Protein AF-A0AB38BA51-F1 (afdb_monomer_lite)

Secondary structure (DSSP, 8-state):
-------------EEEEEEEEETTEEEEEEEE----SSS----------EE-S--HHHHS--HHHHHHHHH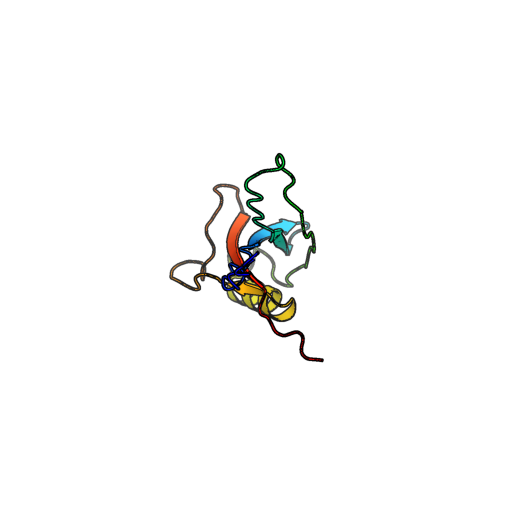HTTEEES---TTTTS-EE-SSTTEEEEEEEE------

Sequence (108 aa):
MTETDQNTPAARAVYRAQAFVRHGRWHLEVASLDREPDTGDTEALLVTLWPVGETPEGSGFPADSLRAQLLDNGFALADPGQGTGGWTPTGDRDRYTTACYQTDETTA

Radius of gyration: 16.42 Å; chains: 1; bounding box: 41×33×54 Å

Structure (mmCIF, N/CA/C/O backbone):
data_AF-A0AB38BA51-F1
#
_entry.id   AF-A0AB38BA51-F1
#
loop_
_atom_site.group_PDB
_atom_site.id
_atom_site.type_symbol
_atom_site.label_atom_id
_atom_site.label_alt_id
_atom_site.label_comp_id
_atom_site.label_asym_id
_atom_site.label_entity_id
_atom_site.label_seq_id
_atom_site.pdbx_PDB_ins_code
_atom_site.Cartn_x
_atom_site.Cartn_y
_atom_site.Cartn_z
_atom_site.occupancy
_atom_site.B_iso_or_equiv
_atom_site.auth_seq_id
_atom_site.auth_comp_id
_atom_site.auth_asym_id
_atom_site.auth_atom_id
_atom_site.pdbx_PDB_model_num
ATOM 1 N N . MET A 1 1 ? 28.689 -1.606 -39.639 1.00 43.16 1 MET A N 1
ATOM 2 C CA . MET A 1 1 ? 27.371 -1.938 -39.070 1.00 43.16 1 MET A CA 1
ATOM 3 C C . MET A 1 1 ? 27.569 -3.119 -38.155 1.00 43.16 1 MET A C 1
ATOM 5 O O . MET A 1 1 ? 27.813 -4.217 -38.632 1.00 43.16 1 MET A O 1
ATOM 9 N N . THR A 1 2 ? 27.542 -2.851 -36.861 1.00 39.28 2 THR A N 1
ATOM 10 C CA . THR A 1 2 ? 27.461 -3.858 -35.806 1.00 39.28 2 THR A CA 1
ATOM 11 C C . THR A 1 2 ? 26.666 -3.183 -34.701 1.00 39.28 2 THR A C 1
ATOM 13 O O . THR A 1 2 ? 27.223 -2.656 -33.744 1.00 39.28 2 THR A O 1
ATOM 16 N N . GLU A 1 3 ? 25.350 -3.103 -34.913 1.00 40.72 3 GLU A N 1
ATOM 17 C CA . GLU A 1 3 ? 24.395 -2.893 -33.829 1.00 40.72 3 GLU A CA 1
ATOM 18 C C . GLU A 1 3 ? 24.526 -4.119 -32.930 1.00 40.72 3 GLU A C 1
ATOM 20 O O . GLU A 1 3 ? 24.091 -5.221 -33.255 1.00 40.72 3 GLU A O 1
ATOM 25 N N . THR A 1 4 ? 25.294 -3.949 -31.861 1.00 46.44 4 THR A N 1
ATOM 26 C CA . THR A 1 4 ? 25.317 -4.905 -30.766 1.00 46.44 4 THR A CA 1
ATOM 27 C C . THR A 1 4 ? 24.168 -4.474 -29.882 1.00 46.44 4 THR A C 1
ATOM 29 O O . THR A 1 4 ? 24.346 -3.600 -29.037 1.00 46.44 4 THR A O 1
ATOM 32 N N . ASP A 1 5 ? 22.984 -5.021 -30.152 1.00 44.78 5 ASP A N 1
ATOM 33 C CA . ASP A 1 5 ? 21.834 -4.910 -29.263 1.00 44.78 5 ASP A CA 1
ATOM 34 C C . ASP A 1 5 ? 22.236 -5.611 -27.962 1.00 44.78 5 ASP A C 1
ATOM 36 O O . ASP A 1 5 ? 22.206 -6.839 -27.823 1.00 44.78 5 ASP A O 1
ATOM 40 N N . GLN A 1 6 ? 22.808 -4.828 -27.048 1.00 43.88 6 GLN A N 1
ATOM 41 C CA . GLN A 1 6 ? 23.068 -5.279 -25.701 1.00 43.88 6 GLN A CA 1
ATOM 42 C C . GLN A 1 6 ? 21.698 -5.453 -25.071 1.00 43.88 6 GLN A C 1
ATOM 44 O O . GLN A 1 6 ? 21.104 -4.489 -24.592 1.00 43.88 6 GLN A O 1
ATOM 49 N N . ASN A 1 7 ? 21.220 -6.698 -25.095 1.00 42.41 7 ASN A N 1
ATOM 50 C CA . ASN A 1 7 ? 20.096 -7.177 -24.310 1.00 42.41 7 ASN A CA 1
ATOM 51 C C . ASN A 1 7 ? 20.472 -7.041 -22.826 1.00 42.41 7 ASN A C 1
ATOM 53 O O . ASN A 1 7 ? 20.877 -7.989 -22.150 1.00 42.41 7 ASN A O 1
ATOM 57 N N . THR A 1 8 ? 20.460 -5.795 -22.367 1.00 39.62 8 THR A N 1
ATOM 58 C CA . THR A 1 8 ? 20.568 -5.409 -20.974 1.00 39.62 8 THR A CA 1
ATOM 59 C C . THR A 1 8 ? 19.334 -6.022 -20.331 1.00 39.62 8 THR A C 1
ATOM 61 O O . THR A 1 8 ? 18.243 -5.798 -20.860 1.00 39.62 8 THR A O 1
ATOM 64 N N . PRO A 1 9 ? 19.453 -6.830 -19.261 1.00 43.88 9 PRO A N 1
ATOM 65 C CA . PRO A 1 9 ? 18.270 -7.317 -18.566 1.00 43.88 9 PRO A CA 1
ATOM 66 C C . PRO A 1 9 ? 17.412 -6.095 -18.263 1.00 43.88 9 PRO A C 1
ATOM 68 O O . PRO A 1 9 ? 17.911 -5.171 -17.618 1.00 43.88 9 PRO A O 1
ATOM 71 N N . ALA A 1 10 ? 16.194 -6.056 -18.820 1.00 45.53 10 ALA A N 1
ATOM 72 C CA . ALA A 1 10 ? 15.280 -4.939 -18.645 1.00 45.53 10 ALA A CA 1
ATOM 73 C C . ALA A 1 10 ? 15.276 -4.613 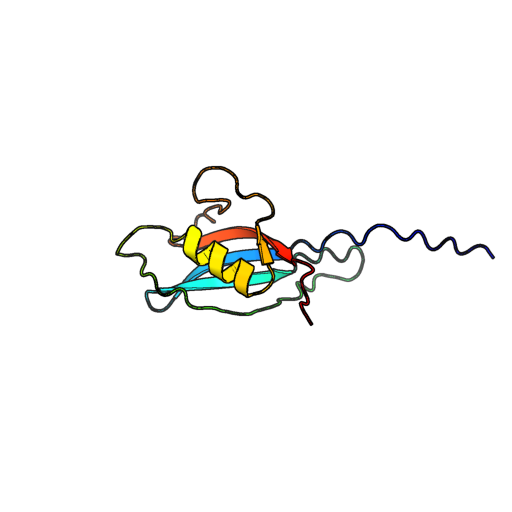-17.155 1.00 45.53 10 ALA A C 1
ATOM 75 O O . ALA A 1 10 ? 14.953 -5.481 -16.337 1.00 45.53 10 ALA A O 1
ATOM 76 N N . ALA A 1 11 ? 15.782 -3.428 -16.797 1.00 52.44 11 ALA A N 1
ATOM 77 C CA . ALA A 1 11 ? 15.855 -3.016 -15.410 1.00 52.44 11 ALA A CA 1
ATOM 78 C C . ALA A 1 11 ? 14.440 -3.172 -14.867 1.00 52.44 11 ALA A C 1
ATOM 80 O O . ALA A 1 11 ? 13.519 -2.557 -15.398 1.00 52.44 11 ALA A O 1
ATOM 81 N N . ARG A 1 12 ? 14.257 -4.095 -13.916 1.00 58.16 12 ARG A N 1
ATOM 82 C CA . ARG A 1 12 ? 12.940 -4.444 -13.385 1.00 58.16 12 ARG A CA 1
ATOM 83 C C . ARG A 1 12 ? 12.264 -3.130 -13.012 1.00 58.16 12 ARG A C 1
ATOM 85 O O . ARG A 1 12 ? 12.788 -2.433 -12.142 1.00 58.16 12 ARG A O 1
ATOM 92 N N . ALA A 1 13 ? 11.195 -2.766 -13.724 1.00 60.94 13 ALA A N 1
ATOM 93 C CA . ALA A 1 13 ? 10.536 -1.489 -13.508 1.00 60.94 13 ALA A CA 1
ATOM 94 C C . ALA A 1 13 ? 10.161 -1.414 -12.027 1.00 60.94 13 ALA A C 1
ATOM 96 O O . ALA A 1 13 ? 9.540 -2.332 -11.477 1.00 60.94 13 ALA A O 1
ATOM 97 N N . VAL A 1 14 ? 10.663 -0.382 -11.352 1.00 74.19 14 VAL A N 1
ATOM 98 C CA . VAL A 1 14 ? 10.398 -0.197 -9.931 1.00 74.19 14 VAL A CA 1
ATOM 99 C C . VAL A 1 14 ? 9.073 0.536 -9.845 1.00 74.19 14 VAL A C 1
ATOM 101 O O . VAL A 1 14 ? 8.892 1.574 -10.468 1.00 74.19 14 VAL A O 1
ATOM 104 N N . TYR A 1 15 ? 8.143 0.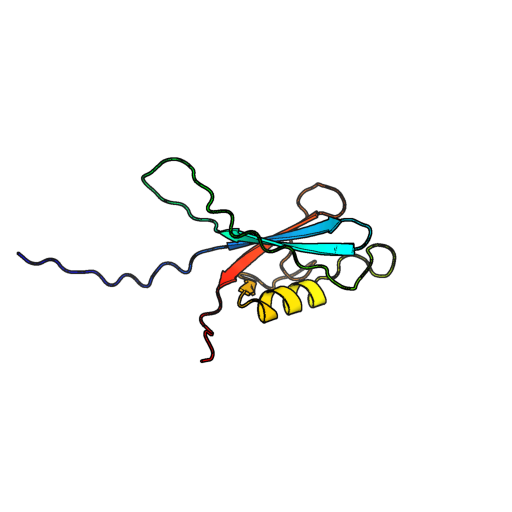002 -9.072 1.00 82.31 15 TYR A N 1
ATOM 105 C CA . TYR A 1 15 ? 6.861 0.624 -8.791 1.00 82.31 15 TYR A CA 1
ATOM 106 C C . TYR A 1 15 ? 6.845 1.087 -7.337 1.00 82.31 15 TYR A C 1
ATOM 108 O O . TYR A 1 15 ? 7.537 0.545 -6.468 1.00 82.31 15 TYR A O 1
ATOM 116 N N . ARG A 1 16 ? 6.024 2.087 -7.041 1.00 86.50 16 ARG A N 1
ATOM 117 C CA . ARG A 1 16 ? 5.713 2.509 -5.680 1.00 86.50 16 ARG A CA 1
ATOM 118 C C . ARG A 1 16 ? 4.298 2.084 -5.347 1.00 86.50 16 ARG A C 1
ATOM 120 O O . ARG A 1 16 ? 3.354 2.533 -5.983 1.00 86.50 16 ARG A O 1
ATOM 127 N N . ALA A 1 17 ? 4.164 1.284 -4.300 1.00 88.94 17 ALA A N 1
ATOM 128 C CA . ALA A 1 17 ? 2.885 1.025 -3.671 1.00 88.94 17 ALA A CA 1
ATOM 129 C C . ALA A 1 17 ? 2.653 2.035 -2.537 1.00 88.94 17 ALA A C 1
ATOM 131 O O . ALA A 1 17 ? 3.571 2.384 -1.784 1.00 88.94 17 ALA A O 1
ATOM 132 N N . GLN A 1 18 ? 1.424 2.520 -2.416 1.00 90.50 18 GLN A N 1
ATOM 133 C CA . GLN A 1 18 ? 0.967 3.430 -1.377 1.00 90.50 18 GLN A CA 1
ATOM 134 C C . GLN A 1 18 ? -0.284 2.851 -0.722 1.00 90.50 18 GLN A C 1
ATOM 136 O O . GLN A 1 18 ? -1.242 2.488 -1.398 1.00 90.50 18 GLN A O 1
ATOM 141 N N . ALA A 1 19 ? -0.280 2.801 0.603 1.00 90.50 19 ALA A N 1
ATOM 142 C CA . ALA A 1 19 ? -1.410 2.394 1.413 1.00 90.50 19 ALA A CA 1
ATOM 143 C C . ALA A 1 19 ? -1.961 3.605 2.160 1.00 90.50 19 ALA A C 1
ATOM 145 O O . ALA A 1 19 ? -1.198 4.343 2.786 1.00 90.50 19 ALA A O 1
ATOM 146 N N . PHE A 1 20 ? -3.273 3.821 2.098 1.00 89.56 20 PHE A N 1
ATOM 147 C CA . PHE A 1 20 ? -3.915 4.958 2.755 1.00 89.56 20 PHE A CA 1
ATOM 148 C C . PHE A 1 20 ? -5.353 4.668 3.174 1.00 89.56 20 PHE A C 1
ATOM 150 O O . PHE A 1 20 ? -6.022 3.824 2.586 1.00 89.56 20 PHE A O 1
ATOM 157 N N . VAL A 1 21 ? -5.862 5.394 4.168 1.00 87.81 21 VAL A N 1
ATOM 158 C CA . VAL A 1 21 ? -7.271 5.279 4.570 1.00 87.81 21 VAL A CA 1
ATOM 159 C C . VAL A 1 21 ? -8.156 6.193 3.723 1.00 87.81 21 VAL A C 1
ATOM 161 O O . VAL A 1 21 ? -7.934 7.399 3.621 1.00 87.81 21 VAL A O 1
ATOM 164 N N . ARG A 1 22 ? -9.223 5.625 3.158 1.00 84.81 22 ARG A N 1
ATOM 165 C CA . ARG A 1 22 ? -10.293 6.352 2.463 1.00 84.81 22 ARG A CA 1
ATOM 166 C C . ARG A 1 22 ? -11.633 5.722 2.832 1.00 84.81 22 ARG A C 1
ATOM 168 O O . ARG A 1 22 ? -11.754 4.504 2.873 1.00 84.81 22 ARG A O 1
ATOM 175 N N . HIS A 1 23 ? -12.644 6.538 3.133 1.00 85.00 23 HIS A N 1
ATOM 176 C CA . HIS A 1 23 ? -13.975 6.055 3.547 1.00 85.00 23 HIS A CA 1
ATOM 177 C C . HIS A 1 23 ? -13.940 5.024 4.701 1.00 85.00 23 HIS A C 1
ATOM 179 O O . HIS A 1 23 ? -14.719 4.075 4.717 1.00 85.00 23 HIS A O 1
ATOM 185 N N . GLY A 1 24 ? -13.012 5.189 5.654 1.00 84.88 24 GLY A N 1
ATOM 186 C CA . GLY A 1 24 ? -12.866 4.295 6.811 1.00 84.88 24 GLY A CA 1
ATOM 187 C C . GLY A 1 24 ? -12.228 2.934 6.511 1.00 84.88 24 GLY A C 1
ATOM 188 O O . GLY A 1 24 ? -12.254 2.057 7.369 1.00 84.88 24 GLY A O 1
ATOM 189 N N . ARG A 1 25 ? -11.657 2.741 5.316 1.00 85.94 25 ARG A N 1
ATOM 190 C CA . ARG A 1 25 ? -10.996 1.494 4.905 1.00 85.94 25 ARG A CA 1
ATOM 191 C C . ARG A 1 25 ? -9.609 1.763 4.353 1.00 85.94 25 ARG A C 1
ATOM 193 O O . ARG A 1 25 ? -9.381 2.798 3.720 1.00 85.94 25 ARG A O 1
ATOM 200 N N . TRP A 1 26 ? -8.705 0.816 4.552 1.00 88.25 26 TRP A N 1
ATOM 201 C CA . TRP A 1 26 ? -7.405 0.840 3.893 1.00 88.25 26 TRP A CA 1
ATOM 202 C C . TRP A 1 26 ? -7.565 0.649 2.387 1.00 88.25 26 TRP A C 1
ATOM 204 O O . TRP A 1 26 ? -8.407 -0.118 1.935 1.00 88.25 26 TRP A O 1
ATOM 214 N N . HIS A 1 27 ? -6.792 1.392 1.613 1.00 89.69 27 HIS A N 1
ATOM 215 C CA . HIS A 1 27 ? -6.740 1.330 0.162 1.00 89.69 27 HIS A CA 1
ATOM 216 C C . HIS A 1 27 ? -5.294 1.180 -0.273 1.00 89.69 27 HIS A C 1
ATOM 218 O O . HIS A 1 27 ? -4.400 1.733 0.368 1.00 89.69 27 HIS A O 1
ATOM 224 N N . LEU A 1 28 ? -5.096 0.459 -1.368 1.00 88.56 28 LEU A N 1
ATOM 225 C CA . LEU A 1 28 ? -3.815 0.283 -2.029 1.00 88.56 28 LEU A CA 1
ATOM 226 C C . LEU A 1 28 ? -3.837 0.988 -3.386 1.00 88.56 28 LEU A C 1
ATOM 228 O O . LEU A 1 28 ? -4.795 0.832 -4.137 1.00 88.56 28 LEU A O 1
ATOM 232 N N . GLU A 1 29 ? -2.774 1.725 -3.682 1.00 88.81 29 GLU A N 1
ATOM 233 C CA . GLU A 1 29 ? -2.482 2.340 -4.977 1.00 88.81 29 GLU A CA 1
ATOM 234 C C . GLU A 1 29 ? -1.071 1.940 -5.406 1.00 88.81 29 GLU A C 1
ATOM 236 O O . GLU A 1 29 ? -0.174 1.880 -4.566 1.00 88.81 29 GLU A O 1
ATOM 241 N N . VAL A 1 30 ? -0.860 1.670 -6.693 1.00 86.75 30 VAL A N 1
ATOM 242 C CA . VAL A 1 30 ? 0.462 1.377 -7.263 1.00 86.75 30 VAL A CA 1
ATOM 243 C C . VAL A 1 30 ? 0.738 2.362 -8.395 1.00 86.75 30 VAL A C 1
ATOM 245 O O . VAL A 1 30 ? -0.138 2.630 -9.209 1.00 86.75 30 VAL A O 1
ATOM 248 N N . ALA A 1 31 ? 1.944 2.920 -8.442 1.00 81.94 31 ALA A N 1
ATOM 249 C CA . ALA A 1 31 ? 2.392 3.838 -9.486 1.00 81.94 31 ALA A CA 1
ATOM 250 C C . ALA A 1 31 ? 3.751 3.387 -10.040 1.00 81.94 31 ALA A C 1
ATOM 252 O O . ALA A 1 31 ? 4.588 2.902 -9.276 1.00 81.94 31 ALA A O 1
ATOM 253 N N . SER A 1 32 ? 3.986 3.540 -11.349 1.00 76.12 32 SER A N 1
ATOM 254 C CA . SER A 1 32 ? 5.320 3.307 -11.924 1.00 76.12 32 SER A CA 1
ATOM 255 C C . SER A 1 32 ? 6.285 4.375 -11.415 1.00 76.12 32 SER A C 1
ATOM 257 O O . SER A 1 32 ? 5.948 5.558 -11.409 1.00 76.12 32 SER A O 1
ATOM 259 N N . LEU A 1 33 ? 7.486 3.975 -10.996 1.00 70.81 33 LEU A N 1
ATOM 260 C CA . LEU A 1 33 ? 8.619 4.886 -10.837 1.00 70.81 33 LEU A CA 1
ATOM 261 C C . LEU A 1 33 ? 9.431 4.858 -12.134 1.00 70.81 33 LEU A C 1
ATOM 263 O O . LEU A 1 33 ? 10.616 4.517 -12.129 1.00 70.81 33 LEU A O 1
ATOM 267 N N . ASP A 1 34 ? 8.784 5.180 -13.253 1.00 61.19 34 ASP A N 1
ATOM 268 C CA . ASP A 1 34 ? 9.483 5.402 -14.511 1.00 61.19 34 ASP A CA 1
ATOM 269 C C . ASP A 1 34 ? 10.385 6.624 -14.338 1.00 61.19 34 ASP A C 1
ATOM 271 O O . ASP A 1 34 ? 9.948 7.773 -14.328 1.00 61.19 34 ASP A O 1
ATOM 275 N N . ARG A 1 35 ? 11.678 6.373 -14.136 1.00 49.62 35 ARG A N 1
ATOM 276 C CA . ARG A 1 35 ? 12.702 7.354 -14.475 1.00 49.62 35 ARG A CA 1
ATOM 277 C C . ARG A 1 35 ? 12.960 7.194 -15.965 1.00 49.62 35 ARG A C 1
ATOM 279 O O . ARG A 1 35 ? 13.907 6.505 -16.333 1.00 49.62 35 ARG A O 1
ATOM 286 N N . GLU A 1 36 ? 12.145 7.815 -16.810 1.00 43.19 36 GLU A N 1
ATOM 2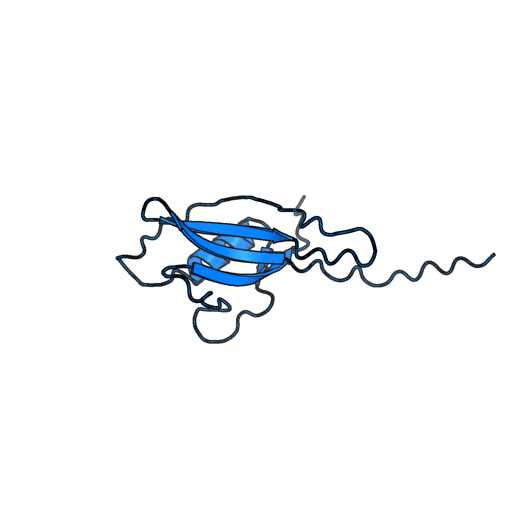87 C CA . GLU A 1 36 ? 12.593 8.101 -18.173 1.00 43.19 36 GLU A CA 1
ATOM 288 C C . GLU A 1 36 ? 13.796 9.058 -18.075 1.00 43.19 36 GLU A C 1
ATOM 290 O O . GLU A 1 36 ? 13.674 10.119 -17.458 1.00 43.19 36 GLU A O 1
ATOM 295 N N . PRO A 1 37 ? 14.981 8.711 -18.613 1.00 44.09 37 PRO A N 1
ATOM 296 C CA . PRO A 1 37 ? 16.141 9.583 -18.495 1.00 44.09 37 PRO A CA 1
ATOM 297 C C . PRO A 1 37 ? 16.169 10.770 -19.473 1.00 44.09 37 PRO A C 1
ATOM 299 O O . PRO A 1 37 ? 17.037 11.614 -19.297 1.00 44.09 37 PRO A O 1
ATOM 302 N N . ASP A 1 38 ? 15.264 10.908 -20.453 1.00 43.75 38 ASP A N 1
ATOM 303 C CA . ASP A 1 38 ? 15.460 11.935 -21.500 1.00 43.75 38 ASP A CA 1
ATOM 304 C C . ASP A 1 38 ? 14.203 12.603 -22.092 1.00 43.75 38 ASP A C 1
ATOM 306 O O . ASP A 1 38 ? 14.301 13.395 -23.031 1.00 43.75 38 ASP A O 1
ATOM 310 N N . THR A 1 39 ? 13.021 12.398 -21.516 1.00 42.09 39 THR A N 1
ATOM 311 C CA . THR A 1 39 ? 11.812 13.135 -21.913 1.00 42.09 39 THR A CA 1
ATOM 312 C C . THR A 1 39 ? 11.036 13.529 -20.667 1.00 42.09 39 THR A C 1
ATOM 314 O O . THR A 1 39 ? 10.729 12.689 -19.836 1.00 42.09 39 THR A O 1
ATOM 317 N N . GLY A 1 40 ? 10.821 14.835 -20.487 1.00 40.50 40 GLY A N 1
ATOM 318 C CA . GLY A 1 40 ? 10.375 15.435 -19.229 1.00 40.50 40 GLY A CA 1
ATOM 319 C C . GLY A 1 40 ? 9.208 14.721 -18.538 1.00 40.50 40 GLY A C 1
ATOM 320 O O . GLY A 1 40 ? 8.218 14.378 -19.179 1.00 40.50 40 GLY A O 1
ATOM 321 N N . ASP A 1 41 ? 9.374 14.560 -17.220 1.00 45.31 41 ASP A N 1
ATOM 322 C CA . ASP A 1 41 ? 8.391 14.229 -16.184 1.00 45.31 41 ASP A CA 1
ATOM 323 C C . ASP A 1 41 ? 7.002 13.834 -16.692 1.00 45.31 41 ASP A C 1
ATOM 325 O O . ASP A 1 41 ? 6.081 14.650 -16.760 1.00 45.31 41 ASP A O 1
ATOM 329 N N . THR A 1 42 ? 6.823 12.549 -16.984 1.00 44.09 42 THR A N 1
ATOM 330 C CA . THR A 1 42 ? 5.488 11.961 -16.966 1.00 44.09 42 THR A CA 1
ATOM 331 C C . THR A 1 42 ? 5.537 10.725 -16.088 1.00 44.09 42 THR A C 1
ATOM 333 O O . THR A 1 42 ? 5.823 9.627 -16.550 1.00 44.09 42 THR A O 1
ATOM 336 N N . GLU A 1 43 ? 5.267 10.906 -14.792 1.00 46.88 43 GLU A N 1
ATOM 337 C CA . GLU A 1 43 ? 4.888 9.798 -13.918 1.00 46.88 43 GLU A CA 1
ATOM 338 C C . GLU A 1 43 ? 3.700 9.086 -14.585 1.00 46.88 43 GLU A C 1
ATOM 340 O O . GLU A 1 43 ? 2.567 9.575 -14.560 1.00 46.88 43 GLU A O 1
ATOM 345 N N . ALA A 1 44 ? 3.955 7.959 -15.254 1.00 52.62 44 ALA A N 1
ATOM 346 C CA . ALA A 1 44 ? 2.907 7.126 -15.821 1.00 52.62 44 ALA A CA 1
ATOM 347 C C . ALA A 1 44 ? 2.167 6.459 -14.655 1.00 52.62 44 ALA A C 1
ATOM 349 O O . ALA A 1 44 ? 2.513 5.381 -14.163 1.00 52.62 44 ALA A O 1
ATOM 350 N N . LEU A 1 45 ? 1.175 7.180 -14.145 1.00 53.41 45 LEU A N 1
ATOM 351 C CA . LEU A 1 45 ? 0.375 6.803 -12.997 1.00 53.41 45 LEU A CA 1
ATOM 352 C C . LEU A 1 45 ? -0.499 5.589 -13.361 1.00 53.41 45 LEU A C 1
ATOM 354 O O . LEU A 1 45 ? -1.559 5.726 -13.970 1.00 53.41 45 LEU A O 1
ATOM 358 N N . LEU A 1 46 ? -0.060 4.388 -12.984 1.00 62.12 46 LEU A N 1
ATOM 359 C CA . LEU A 1 46 ? -0.778 3.129 -13.210 1.00 62.12 46 LEU A CA 1
ATOM 360 C C . LEU A 1 46 ? -1.878 2.931 -12.142 1.00 62.12 46 LEU A C 1
ATOM 362 O O . LEU A 1 46 ? -1.860 1.963 -11.393 1.00 62.12 46 LEU A O 1
ATOM 366 N N . VAL A 1 47 ? -2.813 3.883 -12.003 1.00 63.59 47 VAL A N 1
ATOM 367 C CA . VAL A 1 47 ? -3.772 3.882 -10.877 1.00 63.59 47 VAL A CA 1
ATOM 368 C C . VAL A 1 47 ? -4.686 2.670 -10.933 1.00 63.59 47 VAL A C 1
ATOM 370 O O . VAL A 1 47 ? -5.606 2.607 -11.747 1.00 63.59 47 VAL A O 1
ATOM 373 N N . THR A 1 48 ? -4.531 1.778 -9.963 1.00 66.31 48 THR A N 1
ATOM 374 C CA . THR A 1 48 ? -5.629 0.916 -9.535 1.00 66.31 48 THR A CA 1
ATOM 375 C C . THR A 1 48 ? -5.780 1.042 -8.026 1.00 66.31 48 THR A C 1
ATOM 377 O O . THR A 1 48 ? -4.805 0.959 -7.285 1.00 66.31 48 THR A O 1
ATOM 380 N N . LEU A 1 49 ? -7.004 1.344 -7.590 1.00 71.75 49 LEU A N 1
ATOM 381 C CA . LEU A 1 49 ? -7.358 1.590 -6.195 1.00 71.75 49 LEU A CA 1
ATOM 382 C C . LEU A 1 49 ? -8.163 0.413 -5.660 1.00 71.75 49 LEU A C 1
ATOM 384 O O . LEU A 1 49 ? -9.338 0.268 -6.005 1.00 71.75 49 LEU A O 1
ATOM 388 N N . TRP A 1 50 ? -7.560 -0.389 -4.786 1.00 76.69 50 TRP A N 1
ATOM 389 C CA . TRP A 1 50 ? -8.224 -1.558 -4.206 1.00 76.69 50 TRP A CA 1
ATOM 390 C C . TRP A 1 50 ? -8.534 -1.342 -2.726 1.00 76.69 50 TRP A C 1
ATOM 392 O O . TRP A 1 50 ? -7.621 -1.013 -1.963 1.00 76.69 50 TRP A O 1
ATOM 402 N N . PRO A 1 51 ? -9.794 -1.516 -2.291 1.00 77.75 51 PRO A N 1
ATOM 403 C CA . PRO A 1 51 ? -10.131 -1.479 -0.879 1.00 77.75 51 PRO A CA 1
ATOM 404 C C . PRO A 1 51 ? -9.676 -2.771 -0.192 1.00 77.75 51 PRO A C 1
ATOM 406 O O . PRO A 1 51 ? -10.017 -3.871 -0.619 1.00 77.75 51 PRO A O 1
ATOM 409 N N . VAL A 1 52 ? -8.987 -2.631 0.931 1.00 77.88 52 VAL A N 1
ATOM 410 C CA . VAL A 1 52 ? -8.718 -3.717 1.872 1.00 77.88 52 VAL A CA 1
ATOM 411 C C . VAL A 1 52 ? -9.879 -3.779 2.866 1.00 77.88 52 VAL A C 1
ATOM 413 O O . VAL A 1 52 ? -10.408 -2.750 3.295 1.00 77.88 52 VAL A O 1
ATOM 416 N N . GLY A 1 53 ? -10.314 -4.989 3.222 1.00 72.25 53 GLY A N 1
ATOM 417 C CA . GLY A 1 53 ? -11.463 -5.200 4.111 1.00 72.25 53 GLY A CA 1
ATOM 418 C C . GLY A 1 53 ? -11.266 -4.699 5.549 1.00 72.25 53 GLY A C 1
ATOM 419 O O . GLY A 1 53 ? -12.242 -4.561 6.283 1.00 72.25 53 GLY A O 1
ATOM 420 N N . GLU A 1 54 ? -10.029 -4.409 5.949 1.00 78.25 54 GLU A N 1
ATOM 421 C CA . GLU A 1 54 ? -9.677 -3.983 7.302 1.00 78.25 54 GLU A CA 1
ATOM 422 C C . GLU A 1 54 ? -9.889 -2.484 7.544 1.00 78.25 54 GLU A C 1
ATOM 424 O O . GLU A 1 54 ? -9.627 -1.623 6.697 1.00 78.25 54 GLU A O 1
ATOM 429 N N . THR A 1 55 ? -10.329 -2.174 8.763 1.00 76.69 55 THR A N 1
ATOM 430 C CA . THR A 1 55 ? -10.531 -0.809 9.256 1.00 76.69 55 THR A CA 1
ATOM 431 C C . THR A 1 55 ? -9.369 -0.380 10.155 1.00 76.69 55 THR A C 1
ATOM 433 O O . THR A 1 55 ? -8.919 -1.183 10.977 1.00 76.69 55 THR A O 1
ATOM 436 N N . PRO A 1 56 ? -8.936 0.890 10.104 1.00 70.62 56 PRO A N 1
ATOM 437 C CA . PRO A 1 56 ? -7.834 1.390 10.932 1.00 70.62 56 PRO A CA 1
ATOM 438 C C . PRO A 1 56 ? -8.114 1.333 12.447 1.00 70.62 56 PRO A C 1
ATOM 440 O O . PRO A 1 56 ? -7.176 1.315 13.236 1.00 70.62 56 PRO A O 1
ATOM 443 N N . GLU A 1 57 ? -9.382 1.259 12.868 1.00 69.56 57 GLU A N 1
ATOM 444 C CA . GLU A 1 57 ? -9.786 1.249 14.284 1.00 69.56 57 GLU A CA 1
ATOM 445 C C . GLU A 1 57 ? -9.560 -0.098 15.003 1.00 69.56 57 GLU A C 1
ATOM 447 O O . GLU A 1 57 ? -9.608 -0.145 16.229 1.00 69.56 57 GLU A O 1
ATOM 452 N N . GLY A 1 58 ? -9.316 -1.194 14.271 1.00 58.66 58 GLY A N 1
ATOM 453 C CA . GLY A 1 58 ? -9.335 -2.550 14.837 1.00 58.66 58 GLY A CA 1
ATOM 454 C C . GLY A 1 58 ? -7.974 -3.187 15.137 1.00 58.66 58 GLY A C 1
ATOM 455 O O . GLY A 1 58 ? -7.894 -4.046 16.015 1.00 58.66 58 GLY A O 1
ATOM 456 N N . SER A 1 59 ? -6.910 -2.851 14.395 1.00 62.19 59 SER A N 1
ATOM 457 C CA . SER A 1 59 ? -5.669 -3.664 14.414 1.00 62.19 59 SER A CA 1
ATOM 458 C C . SER A 1 59 ? -4.377 -2.917 14.055 1.00 62.19 59 SER A C 1
ATOM 460 O O . SER A 1 59 ? -3.304 -3.515 14.055 1.00 62.19 59 SER A O 1
ATOM 462 N N . GLY A 1 60 ? -4.445 -1.610 13.782 1.00 74.69 60 GLY A N 1
ATOM 463 C CA . GLY A 1 60 ? -3.305 -0.844 13.275 1.00 74.69 60 GLY A CA 1
ATOM 464 C C . GLY A 1 60 ? -3.140 -0.973 11.757 1.00 74.69 60 GLY A C 1
ATOM 465 O O . GLY A 1 60 ? -4.124 -1.019 11.020 1.00 74.69 60 GLY A O 1
ATOM 466 N N . PHE A 1 61 ? -1.893 -0.958 11.283 1.00 84.50 61 PHE A N 1
ATOM 467 C CA . PHE A 1 61 ? -1.566 -0.986 9.856 1.00 84.50 61 PHE A CA 1
ATOM 468 C C . PHE A 1 61 ? -1.636 -2.421 9.277 1.00 84.50 61 PHE A C 1
ATOM 470 O O . PHE A 1 61 ? -0.892 -3.283 9.751 1.00 84.50 61 PHE A O 1
ATOM 477 N N . PRO A 1 62 ? -2.465 -2.698 8.247 1.00 86.31 62 PRO A N 1
ATOM 478 C CA . PRO A 1 62 ? -2.742 -4.051 7.750 1.00 86.31 62 PRO A CA 1
ATOM 479 C C . PRO A 1 62 ? -1.701 -4.527 6.724 1.00 86.31 62 PRO A C 1
ATOM 481 O O . PRO A 1 62 ? -1.995 -4.732 5.543 1.00 86.31 62 PRO A O 1
ATOM 484 N N . ALA A 1 63 ? -0.452 -4.680 7.165 1.00 86.44 63 ALA A N 1
ATOM 485 C CA . ALA A 1 63 ? 0.674 -4.993 6.284 1.00 86.44 63 ALA A CA 1
ATOM 486 C C . ALA A 1 63 ? 0.485 -6.296 5.482 1.00 86.44 63 ALA A C 1
ATOM 488 O O . ALA A 1 63 ? 0.797 -6.330 4.290 1.00 86.44 63 ALA A O 1
ATOM 489 N N . ASP A 1 64 ? -0.030 -7.358 6.112 1.00 85.56 64 ASP A N 1
ATOM 490 C CA . ASP A 1 64 ? -0.182 -8.669 5.469 1.00 85.56 64 ASP A CA 1
ATOM 491 C C . ASP A 1 64 ? -1.285 -8.677 4.407 1.00 85.56 64 ASP A C 1
ATOM 493 O O . ASP A 1 64 ? -1.067 -9.190 3.310 1.00 85.56 64 ASP A O 1
ATOM 497 N N . SER A 1 65 ? -2.427 -8.040 4.668 1.00 87.19 65 SER A N 1
ATOM 498 C CA . SER A 1 65 ? -3.503 -7.933 3.675 1.00 87.19 65 SER A CA 1
ATOM 499 C C . SER A 1 65 ? -3.132 -7.025 2.509 1.00 87.19 65 SER A C 1
ATOM 501 O O . SER A 1 65 ? -3.457 -7.336 1.367 1.00 87.19 65 SER A O 1
ATOM 503 N N . LEU A 1 66 ? -2.395 -5.938 2.761 1.00 88.25 66 LEU A N 1
ATOM 504 C CA . LEU A 1 66 ? -1.849 -5.097 1.692 1.00 88.25 66 LEU A CA 1
ATOM 505 C C . LEU A 1 66 ? -0.830 -5.859 0.834 1.00 88.25 66 LEU A C 1
ATOM 507 O O . LEU A 1 66 ? -0.813 -5.698 -0.385 1.00 88.25 66 LEU A O 1
ATOM 511 N N . ARG A 1 67 ? -0.007 -6.719 1.449 1.00 86.56 67 ARG A N 1
ATOM 512 C CA . ARG A 1 67 ? 0.919 -7.600 0.723 1.00 86.56 67 ARG A CA 1
ATOM 513 C C . ARG A 1 67 ? 0.168 -8.633 -0.117 1.00 86.56 67 ARG A C 1
ATOM 515 O O . ARG A 1 67 ? 0.540 -8.842 -1.266 1.00 86.56 67 ARG A O 1
ATOM 522 N N . ALA A 1 68 ? -0.877 -9.253 0.431 1.00 86.31 68 ALA A N 1
ATOM 523 C CA . ALA A 1 68 ? -1.717 -10.191 -0.310 1.00 86.31 68 ALA A CA 1
ATOM 524 C C . ALA A 1 68 ? -2.396 -9.509 -1.508 1.00 86.31 68 ALA A C 1
ATOM 526 O O . ALA A 1 68 ? -2.372 -10.056 -2.605 1.00 86.31 68 ALA A O 1
ATOM 527 N N . GLN A 1 69 ? -2.911 -8.287 -1.326 1.00 87.12 69 GLN A N 1
ATOM 528 C CA . GLN A 1 69 ? -3.518 -7.508 -2.406 1.00 87.12 69 GLN A CA 1
ATOM 529 C C . GLN A 1 69 ? -2.505 -7.134 -3.498 1.00 87.12 69 GLN A C 1
ATOM 531 O O . GLN A 1 69 ? -2.840 -7.203 -4.677 1.00 87.12 69 GLN A O 1
ATOM 536 N N . LEU A 1 70 ? -1.272 -6.762 -3.132 1.00 86.94 70 LEU A N 1
ATOM 537 C CA . LEU A 1 70 ? -0.201 -6.527 -4.108 1.00 86.94 70 LEU A CA 1
ATOM 538 C C . LEU A 1 70 ? 0.069 -7.785 -4.941 1.00 86.94 70 LEU A C 1
ATOM 540 O O . LEU A 1 70 ? 0.063 -7.705 -6.167 1.00 86.94 70 LEU A O 1
ATOM 544 N N . LEU A 1 71 ? 0.242 -8.934 -4.281 1.00 86.56 71 LEU A N 1
ATOM 545 C CA . LEU A 1 71 ? 0.540 -10.208 -4.944 1.00 86.56 71 LEU A CA 1
ATOM 546 C C . LEU A 1 71 ? -0.589 -10.651 -5.880 1.00 86.56 71 LEU A C 1
ATOM 548 O O . LEU A 1 71 ? -0.316 -11.027 -7.014 1.00 86.56 71 LEU A O 1
ATOM 552 N N . ASP A 1 72 ? -1.843 -10.539 -5.438 1.00 85.94 72 ASP A N 1
ATOM 553 C CA . ASP A 1 72 ? -3.039 -10.829 -6.246 1.00 85.94 72 ASP A CA 1
ATOM 554 C C . ASP A 1 72 ? -3.114 -9.975 -7.524 1.00 85.94 72 ASP A C 1
ATOM 556 O O . ASP A 1 72 ? -3.664 -10.399 -8.534 1.00 85.94 72 ASP A O 1
ATOM 560 N N . ASN A 1 73 ? -2.504 -8.785 -7.504 1.00 82.88 73 ASN A N 1
ATOM 561 C CA . ASN A 1 73 ? -2.478 -7.860 -8.638 1.00 82.88 73 ASN A CA 1
ATOM 562 C C . ASN A 1 73 ? -1.147 -7.890 -9.403 1.00 82.88 73 ASN A C 1
ATOM 564 O O . ASN A 1 73 ? -0.873 -6.990 -10.195 1.00 82.88 73 ASN A O 1
ATOM 568 N N . GLY A 1 74 ? -0.326 -8.920 -9.183 1.00 85.44 74 GLY A N 1
ATOM 569 C CA . GLY A 1 74 ? 0.919 -9.126 -9.918 1.00 85.44 74 GLY A CA 1
ATOM 570 C C . GLY A 1 74 ? 2.068 -8.225 -9.464 1.00 85.44 74 GLY A C 1
ATOM 571 O O . GLY A 1 74 ? 2.958 -7.925 -10.258 1.00 85.44 74 GLY A O 1
ATOM 572 N N . PHE A 1 75 ? 2.070 -7.777 -8.206 1.00 86.38 75 PHE A N 1
ATOM 573 C CA . PHE A 1 75 ? 3.155 -6.995 -7.613 1.00 86.38 75 PHE A CA 1
ATOM 574 C C . PHE A 1 75 ? 3.719 -7.670 -6.362 1.00 86.38 75 PHE A C 1
ATOM 576 O O . PHE A 1 75 ? 2.993 -8.149 -5.497 1.00 86.38 75 PHE A O 1
ATOM 583 N N . ALA A 1 76 ? 5.039 -7.632 -6.204 1.00 86.50 76 ALA A N 1
ATOM 584 C CA . ALA A 1 76 ? 5.716 -8.091 -4.996 1.00 86.50 76 ALA A CA 1
ATOM 585 C C . ALA A 1 76 ? 6.544 -6.968 -4.370 1.00 86.50 76 ALA A C 1
ATOM 587 O O . ALA A 1 76 ? 7.073 -6.097 -5.060 1.00 86.50 76 ALA A O 1
ATOM 588 N N . LEU A 1 77 ? 6.668 -6.991 -3.041 1.00 84.94 77 LEU A N 1
ATOM 589 C CA . LEU A 1 77 ? 7.495 -6.037 -2.301 1.00 84.94 77 LEU A CA 1
ATOM 590 C C . LEU A 1 77 ? 8.967 -6.190 -2.692 1.00 84.94 77 LEU A C 1
ATOM 592 O O . LEU A 1 77 ? 9.491 -7.305 -2.708 1.00 84.94 77 LEU A O 1
ATOM 596 N N . ALA A 1 78 ? 9.633 -5.066 -2.957 1.00 80.38 78 ALA A N 1
ATOM 597 C CA . ALA A 1 78 ? 11.060 -5.035 -3.268 1.00 80.38 78 ALA A CA 1
ATOM 598 C C . ALA A 1 78 ? 11.917 -5.396 -2.048 1.00 80.38 78 ALA A C 1
ATOM 600 O O . ALA A 1 78 ? 12.928 -6.077 -2.193 1.00 80.38 78 ALA A O 1
ATOM 601 N N . ASP A 1 79 ? 11.481 -4.985 -0.857 1.00 74.94 79 ASP A N 1
ATOM 602 C CA . ASP A 1 79 ? 12.114 -5.338 0.408 1.00 74.94 79 ASP A CA 1
ATOM 603 C C . ASP A 1 79 ? 11.034 -5.666 1.455 1.00 74.94 79 ASP A C 1
ATOM 605 O O . ASP A 1 79 ? 10.321 -4.772 1.914 1.00 74.94 79 ASP A O 1
ATOM 609 N N . PRO A 1 80 ? 10.850 -6.946 1.824 1.00 64.12 80 PRO A N 1
ATOM 610 C CA . PRO A 1 80 ? 9.883 -7.339 2.849 1.00 64.12 80 PRO A CA 1
ATOM 611 C C . PRO A 1 80 ? 10.388 -7.114 4.297 1.00 64.12 80 PRO A C 1
ATOM 613 O O . PRO A 1 80 ? 9.810 -7.671 5.232 1.00 64.12 80 PRO A O 1
ATOM 616 N N . GLY A 1 81 ? 11.465 -6.340 4.501 1.00 64.44 81 GLY A N 1
ATOM 617 C CA . GLY A 1 81 ? 12.185 -6.169 5.767 1.00 64.44 81 GLY A CA 1
ATOM 618 C C . GLY A 1 81 ? 11.489 -5.344 6.866 1.00 64.44 81 GLY A C 1
ATOM 619 O O . GLY A 1 81 ? 10.408 -4.788 6.688 1.00 64.44 81 GLY A O 1
ATOM 620 N N . GLN A 1 82 ? 12.121 -5.337 8.052 1.00 54.12 82 GLN A N 1
ATOM 621 C CA . GLN A 1 82 ? 11.535 -5.116 9.392 1.00 54.12 82 GLN A CA 1
ATOM 622 C C . GLN A 1 82 ? 10.679 -3.850 9.606 1.00 54.12 82 GLN A C 1
ATOM 624 O O . GLN A 1 82 ? 10.922 -2.792 9.038 1.00 54.12 82 GLN A O 1
ATOM 629 N N . GLY A 1 83 ? 9.724 -3.954 10.543 1.00 64.44 83 GLY A N 1
ATOM 630 C CA . GLY A 1 83 ? 8.797 -2.889 10.933 1.00 64.44 83 GLY A CA 1
ATOM 631 C C . GLY A 1 83 ? 7.385 -3.203 10.451 1.00 64.44 83 GLY A C 1
ATOM 632 O O . GLY A 1 83 ? 6.884 -4.304 10.666 1.00 64.44 83 GLY A O 1
ATOM 633 N N . THR A 1 84 ? 6.759 -2.274 9.739 1.00 65.88 84 THR A N 1
ATOM 634 C CA . THR A 1 84 ? 5.444 -2.420 9.087 1.00 65.88 84 THR A CA 1
ATOM 635 C C . THR A 1 84 ? 5.458 -3.363 7.869 1.00 65.88 84 THR A C 1
ATOM 637 O O . THR A 1 84 ? 4.665 -3.204 6.950 1.00 65.88 84 THR A O 1
ATOM 640 N N . GLY A 1 85 ? 6.360 -4.353 7.837 1.00 74.38 85 GLY A N 1
ATOM 641 C CA . GLY A 1 85 ? 6.419 -5.398 6.810 1.00 74.38 85 GLY A CA 1
ATOM 642 C C . GLY A 1 85 ? 6.864 -4.919 5.426 1.00 74.38 85 GLY A C 1
ATOM 643 O O . GLY A 1 85 ? 6.259 -5.340 4.439 1.00 74.38 85 GLY A O 1
ATOM 644 N N . GLY A 1 86 ? 7.873 -4.044 5.362 1.00 79.88 86 GLY A N 1
ATOM 645 C CA . GLY A 1 86 ? 8.380 -3.419 4.131 1.00 79.88 86 GLY A CA 1
ATOM 646 C C . GLY A 1 86 ? 7.756 -2.058 3.802 1.00 79.88 86 GLY A C 1
ATOM 647 O O . GLY A 1 86 ? 8.169 -1.395 2.853 1.00 79.88 86 GLY A O 1
ATOM 648 N N . TRP A 1 87 ? 6.763 -1.620 4.578 1.00 86.75 87 TRP A N 1
ATOM 649 C CA . TRP A 1 87 ? 6.103 -0.325 4.417 1.00 86.75 87 TRP A CA 1
ATOM 650 C C . TRP A 1 87 ? 6.776 0.766 5.246 1.00 86.75 87 TRP A C 1
ATOM 652 O O . TRP A 1 87 ? 7.157 0.528 6.387 1.00 86.75 87 TRP A O 1
ATOM 662 N N . THR A 1 88 ? 6.847 1.977 4.709 1.00 87.56 88 THR A N 1
ATOM 663 C CA . THR A 1 88 ? 7.438 3.158 5.342 1.00 87.56 88 THR A CA 1
ATOM 664 C C . THR A 1 88 ? 6.356 4.222 5.536 1.00 87.56 88 THR A C 1
ATOM 666 O O . THR A 1 88 ? 5.692 4.575 4.560 1.00 87.56 88 THR A O 1
ATOM 669 N N . PRO A 1 89 ? 6.143 4.759 6.752 1.00 86.50 89 PRO A N 1
ATOM 670 C CA . PRO A 1 89 ? 5.195 5.853 6.961 1.00 86.50 89 PRO A CA 1
ATOM 671 C C . PRO A 1 89 ? 5.651 7.108 6.207 1.00 86.50 89 PRO A C 1
ATOM 673 O O . PRO A 1 89 ? 6.829 7.464 6.251 1.00 86.50 89 PRO A O 1
ATOM 676 N N . THR A 1 90 ? 4.733 7.806 5.533 1.00 83.50 90 THR A N 1
ATOM 677 C CA . THR A 1 90 ? 5.082 9.007 4.743 1.00 83.50 90 THR A CA 1
ATOM 678 C C . THR A 1 90 ? 5.147 10.290 5.579 1.00 83.50 90 THR A C 1
ATOM 680 O O . THR A 1 90 ? 5.496 11.342 5.056 1.00 83.50 90 THR A O 1
ATOM 683 N N . GLY A 1 91 ? 4.806 10.220 6.870 1.00 80.19 91 GLY A N 1
ATOM 684 C CA . GLY A 1 91 ? 4.649 11.377 7.761 1.00 80.19 91 GLY A CA 1
ATOM 685 C C . GLY A 1 91 ? 3.214 11.909 7.810 1.00 80.19 91 GLY A C 1
ATOM 686 O O . GLY A 1 91 ? 2.819 12.505 8.811 1.00 80.19 91 GLY A O 1
ATOM 687 N N . ASP A 1 92 ? 2.409 11.613 6.788 1.00 83.25 92 ASP A N 1
ATOM 688 C CA . ASP A 1 92 ? 0.961 11.775 6.836 1.00 83.25 92 ASP A CA 1
ATOM 689 C C . ASP A 1 92 ? 0.326 10.693 7.709 1.00 83.25 92 ASP A C 1
ATOM 691 O O . ASP A 1 92 ? 0.729 9.524 7.710 1.00 83.25 92 ASP A O 1
ATOM 695 N N . ARG A 1 93 ? -0.716 11.088 8.442 1.00 81.12 93 ARG A N 1
ATOM 696 C CA . ARG A 1 93 ? -1.499 10.150 9.239 1.00 81.12 93 ARG A CA 1
ATOM 697 C C . ARG A 1 93 ? -2.141 9.111 8.314 1.00 81.12 93 ARG A C 1
ATOM 699 O O . ARG A 1 93 ? -2.727 9.468 7.295 1.00 81.12 93 ARG A O 1
ATOM 706 N N . ASP A 1 94 ? -2.045 7.841 8.700 1.00 86.56 94 ASP A N 1
ATOM 707 C CA . ASP A 1 94 ? -2.675 6.716 8.002 1.00 86.56 94 ASP A CA 1
ATOM 708 C C . ASP A 1 94 ? -2.232 6.573 6.532 1.00 86.56 94 ASP A C 1
ATOM 710 O O . ASP A 1 94 ? -3.016 6.149 5.682 1.00 86.56 94 ASP A O 1
ATOM 714 N N . ARG A 1 95 ? -0.975 6.933 6.228 1.00 88.75 95 ARG A N 1
ATOM 715 C CA . ARG A 1 95 ? -0.352 6.807 4.904 1.00 88.75 95 ARG A CA 1
ATOM 716 C C . ARG A 1 95 ? 1.025 6.154 4.979 1.00 88.75 95 ARG A C 1
ATOM 718 O O . ARG A 1 95 ? 1.895 6.556 5.754 1.00 88.75 95 ARG A O 1
ATOM 725 N N . TYR A 1 96 ? 1.220 5.152 4.131 1.00 89.38 96 TYR A N 1
ATOM 726 C CA . TYR A 1 96 ? 2.433 4.346 4.062 1.00 89.38 96 TYR A CA 1
ATOM 727 C C . TYR A 1 96 ? 2.820 4.103 2.608 1.00 89.38 96 TYR A C 1
ATOM 729 O O . TYR A 1 96 ? 1.964 4.040 1.730 1.00 89.38 96 TYR A O 1
ATOM 737 N N . THR A 1 97 ? 4.109 3.936 2.344 1.00 89.69 97 THR A N 1
ATOM 738 C CA . THR A 1 97 ? 4.634 3.641 1.012 1.00 89.69 97 THR A CA 1
ATOM 739 C C . THR A 1 97 ? 5.656 2.520 1.051 1.00 89.69 97 THR A C 1
ATOM 741 O O . THR A 1 97 ? 6.359 2.345 2.039 1.00 89.69 97 THR A O 1
ATOM 744 N N . THR A 1 98 ? 5.764 1.765 -0.029 1.00 88.88 98 THR A N 1
ATOM 745 C CA . THR A 1 98 ? 6.808 0.764 -0.216 1.00 88.88 98 THR A CA 1
ATOM 746 C C . THR A 1 98 ? 7.195 0.681 -1.686 1.00 88.88 98 THR A C 1
ATOM 748 O O . THR A 1 98 ? 6.419 1.048 -2.572 1.00 88.88 98 THR A O 1
ATOM 751 N N . ALA A 1 99 ? 8.414 0.223 -1.950 1.00 86.88 99 ALA A N 1
ATOM 752 C CA . ALA A 1 99 ? 8.831 -0.123 -3.297 1.00 86.88 99 ALA A CA 1
ATOM 753 C C . ALA A 1 99 ? 8.348 -1.542 -3.623 1.00 86.88 99 ALA A C 1
ATOM 755 O O . ALA A 1 99 ? 8.423 -2.453 -2.796 1.00 86.88 99 ALA A O 1
ATOM 756 N N . CYS A 1 100 ? 7.874 -1.738 -4.843 1.00 84.88 100 CYS A N 1
ATOM 757 C CA . CYS A 1 100 ? 7.437 -3.026 -5.355 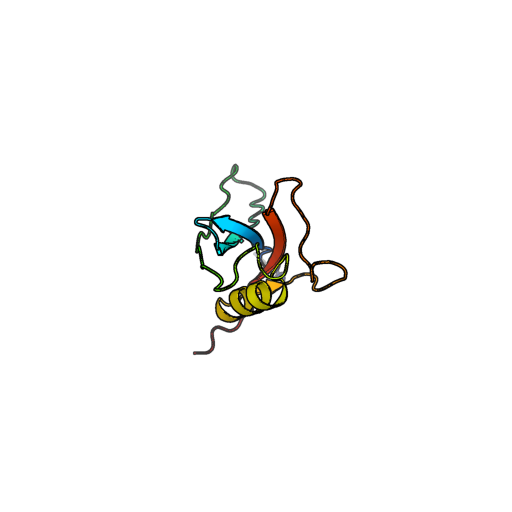1.00 84.88 100 CYS A CA 1
ATOM 758 C C . CYS A 1 100 ? 7.923 -3.215 -6.793 1.00 84.88 100 CYS A C 1
ATOM 760 O O . CYS A 1 100 ? 8.387 -2.279 -7.441 1.00 84.88 100 CYS A O 1
ATOM 762 N N . TYR A 1 101 ? 7.865 -4.446 -7.273 1.00 82.94 101 TYR A N 1
ATOM 763 C CA . TYR A 1 101 ? 8.150 -4.795 -8.657 1.00 82.94 101 TYR A CA 1
ATOM 764 C C . TYR A 1 101 ? 6.998 -5.629 -9.194 1.00 82.94 101 TYR A C 1
ATOM 766 O O . TYR A 1 101 ? 6.379 -6.391 -8.449 1.00 82.94 101 TYR A O 1
ATOM 774 N N . GLN A 1 102 ? 6.730 -5.500 -10.490 1.00 81.44 102 GLN A N 1
ATOM 775 C CA . 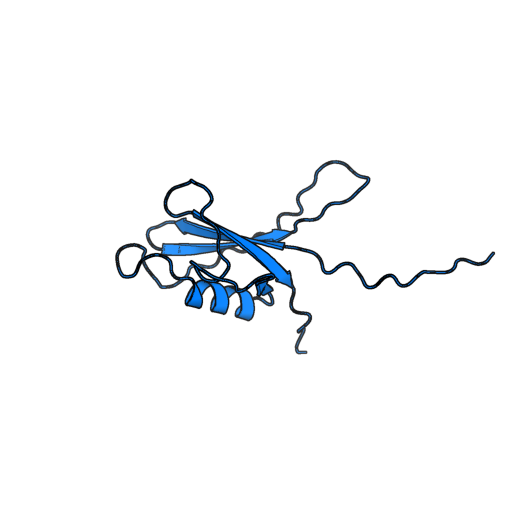GLN A 1 102 ? 5.799 -6.395 -11.156 1.00 81.44 102 GLN A CA 1
ATOM 776 C C . GLN A 1 102 ? 6.380 -7.815 -11.122 1.00 81.44 102 GLN A C 1
ATOM 778 O O . GLN A 1 102 ? 7.537 -8.052 -11.499 1.00 81.44 102 GLN A O 1
ATOM 783 N N . THR A 1 103 ? 5.606 -8.763 -10.609 1.00 79.50 103 THR A N 1
ATOM 784 C CA . THR A 1 103 ? 5.915 -10.180 -10.744 1.00 79.50 103 THR A CA 1
ATOM 785 C C . THR A 1 103 ? 5.584 -10.557 -12.177 1.00 79.50 103 THR A C 1
ATOM 787 O O . THR A 1 103 ? 4.442 -10.409 -12.605 1.00 79.50 103 THR A O 1
ATOM 790 N N . ASP A 1 104 ? 6.590 -10.999 -12.932 1.00 62.88 104 ASP A N 1
ATOM 791 C CA . ASP A 1 104 ? 6.416 -11.597 -14.257 1.00 62.88 104 ASP A CA 1
ATOM 792 C C . ASP A 1 104 ? 5.714 -12.951 -14.073 1.00 62.88 104 ASP A C 1
ATOM 794 O O . ASP A 1 104 ? 6.321 -14.015 -14.069 1.00 62.88 104 ASP A O 1
ATOM 798 N N . GLU A 1 105 ? 4.429 -12.893 -13.751 1.00 53.00 105 GLU A N 1
ATOM 799 C CA . GLU A 1 105 ? 3.525 -14.027 -13.740 1.00 53.00 105 GLU A CA 1
ATOM 800 C C . GLU A 1 105 ? 2.274 -13.580 -14.491 1.00 53.00 105 GLU A C 1
ATOM 802 O O . GLU A 1 105 ? 1.213 -13.322 -13.935 1.00 53.00 105 GLU A O 1
ATOM 807 N N . THR A 1 106 ? 2.425 -13.440 -15.808 1.00 44.53 106 THR A N 1
ATOM 808 C CA . THR A 1 106 ? 1.284 -13.686 -16.688 1.00 44.53 106 THR A CA 1
ATOM 809 C C . THR A 1 106 ? 1.132 -15.201 -16.742 1.00 44.53 106 THR A C 1
ATOM 811 O O . THR A 1 106 ? 1.671 -15.856 -17.633 1.00 44.53 106 THR A O 1
ATOM 814 N N . THR A 1 107 ? 0.475 -15.788 -15.744 1.00 39.78 107 THR A N 1
ATOM 815 C CA . THR A 1 107 ? -0.033 -17.157 -15.855 1.00 39.78 107 THR A CA 1
ATOM 816 C C . THR A 1 107 ? -1.170 -17.116 -16.875 1.00 39.78 107 THR A C 1
ATOM 818 O O . THR A 1 107 ? -2.300 -16.741 -16.570 1.00 39.78 107 THR A O 1
ATOM 821 N N . ALA A 1 108 ? -0.810 -17.397 -18.129 1.00 37.78 108 ALA A N 1
ATOM 822 C CA . ALA A 1 108 ? -1.744 -17.794 -19.176 1.00 37.78 108 ALA A CA 1
ATOM 823 C C . ALA A 1 108 ? -2.424 -19.127 -18.829 1.00 37.78 108 ALA A C 1
ATOM 825 O O . ALA A 1 108 ? -1.780 -19.960 -18.147 1.00 37.78 108 ALA A O 1
#

Foldseek 3Di:
DDPPPPPDPPPQFKKKWKWADDPQFIKIFIWTPDPPPPDDDDRRRPGDIDTQPDGCVPDHQPLPSNQVVQVVVQKHFPDLDDDSRQWAAPPDPRMIMGMIGGHPDPPD

pLDDT: mean 71.31, std 17.25, range [37.78, 90.5]